Protein AF-A0A354JU63-F1 (afdb_monomer)

Secondary structure (DSSP, 8-state):
-----HHHHHHHHHHHHHHTT---SSHHHHHHHHHHHHHH-TTHHHHTS-HHHHHHHHH-HHHHHHHHHHHHHHHHT-

Structure (mmCIF, N/CA/C/O backbone):
data_AF-A0A354JU63-F1
#
_entry.id   AF-A0A354JU63-F1
#
loop_
_atom_site.group_PDB
_atom_site.id
_atom_site.type_symbol
_atom_site.label_atom_id
_atom_site.label_alt_id
_a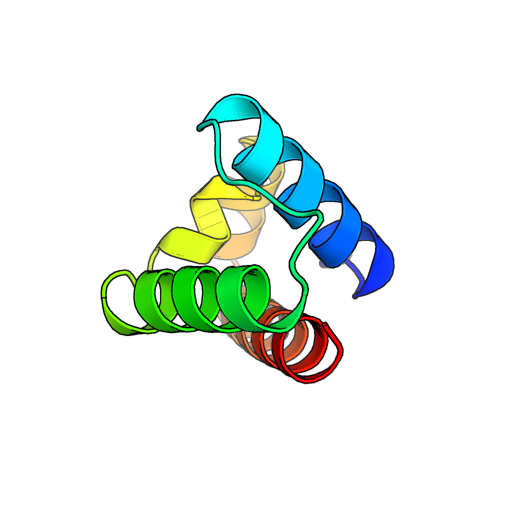tom_site.label_comp_id
_atom_site.label_asym_id
_atom_site.label_entity_id
_atom_site.label_seq_id
_atom_site.pdbx_PDB_ins_code
_atom_site.Cartn_x
_atom_site.Cartn_y
_atom_site.Cartn_z
_atom_site.occupancy
_atom_site.B_iso_or_equiv
_atom_site.auth_seq_id
_atom_site.auth_comp_id
_atom_site.auth_asym_id
_atom_site.auth_atom_id
_atom_site.pdbx_PDB_model_num
ATOM 1 N N . MET A 1 1 ? 19.636 -1.558 -5.500 1.00 69.31 1 MET A N 1
ATOM 2 C CA . MET A 1 1 ? 18.830 -0.819 -4.509 1.00 69.31 1 MET A CA 1
ATOM 3 C C . MET A 1 1 ? 18.143 -1.866 -3.653 1.00 69.31 1 MET A C 1
ATOM 5 O O . MET A 1 1 ? 17.754 -2.881 -4.216 1.00 69.31 1 MET A O 1
ATOM 9 N N . GLU A 1 2 ? 18.070 -1.710 -2.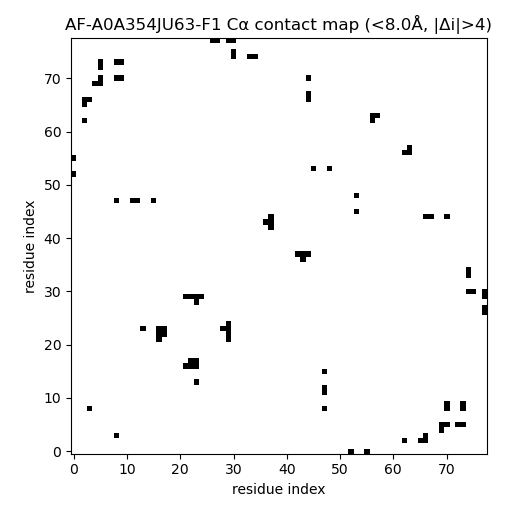333 1.00 73.12 2 GLU A N 1
ATOM 10 C CA . GLU A 1 2 ? 17.329 -2.680 -1.515 1.00 73.12 2 GLU A CA 1
ATOM 11 C C . GLU A 1 2 ? 15.826 -2.355 -1.540 1.00 73.12 2 GLU A C 1
ATOM 13 O O . GLU A 1 2 ? 15.471 -1.176 -1.519 1.00 73.12 2 GLU A O 1
ATOM 18 N N . PRO A 1 3 ? 14.935 -3.362 -1.622 1.00 76.31 3 PRO A N 1
ATOM 19 C CA . PRO A 1 3 ? 13.497 -3.132 -1.541 1.00 76.31 3 PRO A CA 1
ATOM 20 C C . PRO A 1 3 ? 13.092 -2.631 -0.156 1.00 76.31 3 PRO A C 1
ATOM 22 O O . PRO A 1 3 ? 13.578 -3.168 0.846 1.00 76.31 3 PRO A O 1
ATOM 25 N N . LEU A 1 4 ? 12.130 -1.700 -0.128 1.00 88.06 4 LEU A N 1
ATOM 26 C CA . LEU A 1 4 ? 11.542 -1.131 1.088 1.00 88.06 4 LEU A CA 1
ATOM 27 C C . LEU A 1 4 ? 11.217 -2.201 2.128 1.00 88.06 4 LEU A C 1
ATOM 29 O O . LEU A 1 4 ? 10.643 -3.256 1.817 1.00 88.06 4 LEU A O 1
ATOM 33 N N . ASN A 1 5 ? 11.606 -1.929 3.367 1.00 91.88 5 ASN A N 1
ATOM 34 C CA . ASN A 1 5 ? 11.243 -2.752 4.509 1.00 91.88 5 ASN A CA 1
ATOM 35 C C . ASN A 1 5 ? 9.824 -2.416 5.012 1.00 91.88 5 ASN A C 1
ATOM 37 O O . ASN A 1 5 ? 9.189 -1.465 4.561 1.00 91.88 5 ASN A O 1
ATOM 41 N N . GLU A 1 6 ? 9.309 -3.230 5.934 1.00 92.62 6 GLU A N 1
ATOM 42 C CA . GLU A 1 6 ? 7.938 -3.107 6.452 1.00 92.62 6 GLU A CA 1
ATOM 43 C C . GLU A 1 6 ? 7.696 -1.763 7.161 1.00 92.62 6 GLU A C 1
ATOM 45 O O . GLU A 1 6 ? 6.647 -1.152 6.973 1.00 92.62 6 GLU A O 1
ATOM 50 N N . THR A 1 7 ? 8.686 -1.249 7.897 1.00 93.69 7 THR A N 1
ATOM 51 C CA . THR A 1 7 ? 8.610 0.062 8.561 1.00 93.69 7 THR A CA 1
ATOM 52 C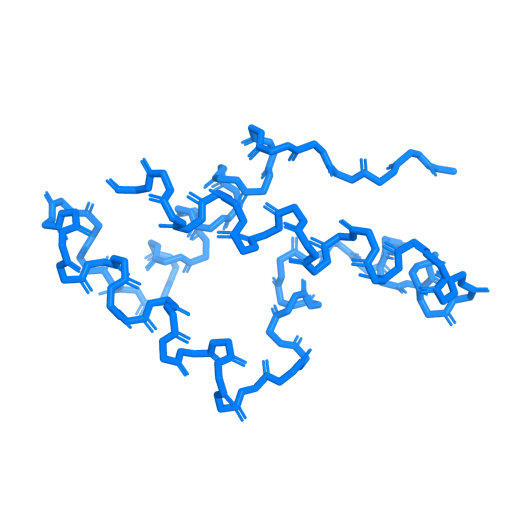 C . THR A 1 7 ? 8.504 1.200 7.548 1.00 93.69 7 THR A C 1
ATOM 54 O O . THR A 1 7 ? 7.690 2.105 7.717 1.00 93.69 7 THR A O 1
ATOM 57 N N . GLU A 1 8 ? 9.302 1.155 6.479 1.00 94.56 8 GLU A N 1
ATOM 58 C CA . GLU A 1 8 ? 9.263 2.156 5.408 1.00 94.56 8 GLU A CA 1
ATOM 59 C C . GLU A 1 8 ? 7.933 2.110 4.647 1.00 94.56 8 GLU A C 1
ATOM 61 O O . GLU A 1 8 ? 7.357 3.157 4.358 1.00 94.56 8 GLU A O 1
ATOM 66 N N . LEU A 1 9 ? 7.416 0.912 4.356 1.00 93.69 9 LEU A N 1
ATOM 67 C CA . LEU A 1 9 ? 6.107 0.735 3.719 1.00 93.69 9 LEU A CA 1
ATOM 68 C C . LEU A 1 9 ? 4.975 1.280 4.594 1.00 93.69 9 LEU A C 1
ATOM 70 O O . LEU A 1 9 ? 4.119 2.009 4.097 1.00 93.69 9 LEU A O 1
ATOM 74 N N . LEU A 1 10 ? 4.999 0.983 5.895 1.00 93.38 10 LEU A N 1
ATOM 75 C CA . LEU A 1 10 ? 4.024 1.492 6.856 1.00 93.38 10 LEU A CA 1
ATOM 76 C C . LEU A 1 10 ? 4.046 3.022 6.921 1.00 93.38 10 LEU A C 1
ATOM 78 O O . LEU A 1 10 ? 2.998 3.663 6.870 1.00 93.38 10 LEU A O 1
ATOM 82 N N . GLN A 1 11 ? 5.238 3.616 6.997 1.00 94.38 11 GLN A N 1
ATOM 83 C CA . GLN A 1 11 ? 5.378 5.068 7.011 1.00 94.38 11 GLN A CA 1
ATOM 84 C C . GLN A 1 11 ? 4.786 5.695 5.742 1.00 94.38 11 GLN A C 1
ATOM 86 O O . GLN A 1 11 ? 3.988 6.628 5.832 1.00 94.38 11 GLN A O 1
ATOM 91 N N . ARG A 1 12 ? 5.118 5.159 4.563 1.00 94.19 12 ARG A N 1
ATOM 92 C CA . ARG A 1 12 ? 4.613 5.685 3.287 1.00 94.19 12 ARG A CA 1
ATOM 93 C C . ARG A 1 12 ? 3.111 5.488 3.112 1.00 94.19 12 ARG A C 1
ATOM 95 O O . ARG A 1 12 ? 2.460 6.353 2.538 1.00 94.19 12 ARG A O 1
ATOM 102 N N . LEU A 1 13 ? 2.547 4.407 3.649 1.00 92.69 13 LEU A N 1
ATOM 103 C CA . LEU A 1 13 ? 1.098 4.210 3.721 1.00 92.69 13 LEU A CA 1
ATOM 104 C C . LEU A 1 13 ? 0.419 5.317 4.532 1.00 92.69 13 LEU A C 1
ATOM 106 O O . LEU A 1 13 ? -0.568 5.885 4.068 1.00 92.69 13 LEU A O 1
ATOM 110 N N . TYR A 1 14 ? 0.942 5.658 5.714 1.00 91.81 14 TYR A N 1
ATOM 111 C CA . TYR A 1 14 ? 0.408 6.767 6.514 1.00 91.81 14 TYR A CA 1
ATOM 112 C C . TYR A 1 14 ? 0.556 8.116 5.803 1.00 91.81 14 TYR A C 1
ATOM 114 O O . TYR A 1 14 ? -0.377 8.918 5.816 1.00 91.81 14 TYR A O 1
ATOM 122 N N . GLU A 1 15 ? 1.696 8.361 5.154 1.00 92.19 15 GLU A N 1
ATOM 123 C CA . GLU A 1 15 ? 1.932 9.583 4.378 1.00 92.19 15 GLU A CA 1
ATOM 124 C C . GLU A 1 15 ? 0.943 9.710 3.212 1.00 92.19 15 GLU A C 1
ATOM 126 O O . GLU A 1 15 ? 0.278 10.740 3.096 1.00 92.19 15 GLU A O 1
ATOM 131 N N . TYR A 1 16 ? 0.788 8.659 2.400 1.00 90.19 16 TYR A N 1
ATOM 132 C CA . TYR A 1 16 ? -0.191 8.607 1.312 1.00 90.19 16 TYR A CA 1
ATOM 133 C C . TYR A 1 16 ? -1.607 8.853 1.835 1.00 90.19 16 TYR A C 1
ATOM 135 O O . TYR A 1 16 ? -2.321 9.715 1.331 1.00 90.19 16 TYR A O 1
ATOM 143 N N . SER A 1 17 ? -1.991 8.146 2.897 1.00 89.25 17 SER A N 1
ATOM 144 C CA . SER A 1 17 ? -3.336 8.213 3.475 1.00 89.25 17 SER A CA 1
ATOM 145 C C . SER A 1 17 ? -3.660 9.602 4.015 1.00 89.25 17 SER A C 1
ATOM 147 O O . SER A 1 17 ? -4.756 10.109 3.792 1.00 89.25 17 SER A O 1
ATOM 149 N N . SER A 1 18 ? -2.683 10.253 4.646 1.00 89.12 18 SER A N 1
ATOM 150 C CA . SER A 1 18 ? -2.783 11.648 5.075 1.00 89.12 18 SER A CA 1
ATOM 151 C C . SER A 1 18 ? -2.960 12.601 3.886 1.00 89.12 18 SER A C 1
ATOM 153 O O . SER A 1 18 ? -3.826 13.474 3.922 1.00 89.12 18 SER A O 1
ATOM 155 N N . GLN A 1 19 ? -2.205 12.404 2.797 1.00 87.44 19 GLN A N 1
ATOM 156 C CA . GLN A 1 19 ? -2.312 13.227 1.583 1.00 87.44 19 GLN A CA 1
ATOM 157 C C . GLN A 1 19 ? -3.684 13.119 0.909 1.00 87.44 19 GLN A C 1
ATOM 159 O O . GLN A 1 19 ? -4.197 14.122 0.414 1.00 87.44 19 GLN A O 1
ATOM 164 N N . VAL A 1 20 ? -4.286 11.927 0.893 1.00 85.50 20 VAL A N 1
ATOM 165 C CA . VAL A 1 20 ? -5.605 11.699 0.278 1.00 85.50 20 VAL A CA 1
ATOM 166 C C . VAL A 1 20 ? -6.776 11.884 1.254 1.00 85.50 20 VAL A C 1
ATOM 168 O O . VAL A 1 20 ? -7.930 11.728 0.860 1.00 85.50 20 VAL A O 1
ATOM 171 N N . GLY A 1 21 ? -6.505 12.257 2.510 1.00 83.00 21 GLY A N 1
ATOM 172 C CA . GLY A 1 21 ? -7.526 12.582 3.510 1.00 83.00 21 GLY A CA 1
ATOM 173 C C . GLY A 1 21 ? -8.220 11.376 4.153 1.00 83.00 21 GLY A C 1
ATOM 174 O O . GLY A 1 21 ? -9.335 11.521 4.657 1.00 83.00 21 GLY A O 1
ATOM 175 N N . PHE A 1 22 ? -7.593 10.196 4.153 1.00 84.19 22 PHE A N 1
ATOM 176 C CA . PHE A 1 22 ? -8.100 9.035 4.887 1.00 84.19 22 PHE A CA 1
ATOM 177 C C . PHE A 1 22 ? -7.857 9.178 6.394 1.00 84.19 22 PHE A C 1
ATOM 179 O O . PHE A 1 22 ? -6.758 9.513 6.836 1.00 84.19 22 PHE A O 1
ATOM 186 N N . ASP A 1 23 ? -8.882 8.881 7.200 1.00 81.00 23 ASP A N 1
ATOM 187 C CA . ASP A 1 23 ? -8.755 8.854 8.659 1.00 81.00 23 ASP A CA 1
ATOM 188 C C . ASP A 1 23 ? -7.991 7.602 9.105 1.00 81.00 23 ASP A C 1
ATOM 190 O O . ASP A 1 23 ? -8.525 6.494 9.142 1.00 81.00 23 ASP A O 1
ATOM 194 N N . THR A 1 24 ? -6.728 7.795 9.478 1.00 82.62 24 THR A N 1
ATOM 195 C CA . THR A 1 24 ? -5.845 6.720 9.938 1.00 82.62 24 T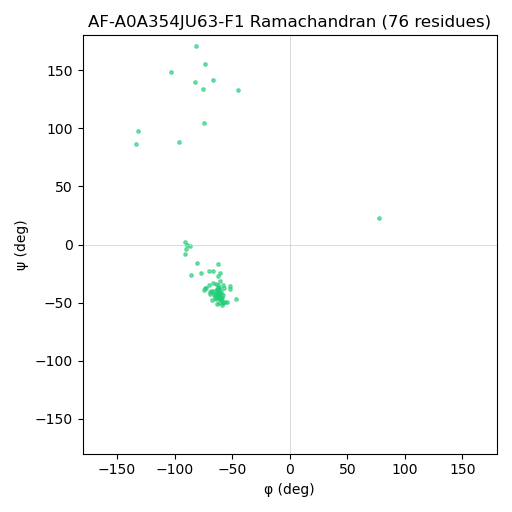HR A CA 1
ATOM 196 C C . THR A 1 24 ? -5.959 6.443 11.441 1.00 82.62 24 THR A C 1
ATOM 198 O O . THR A 1 24 ? -5.272 5.557 11.950 1.00 82.62 24 THR A O 1
ATOM 201 N N . ASN A 1 25 ? -6.792 7.186 12.187 1.00 82.06 25 ASN A N 1
ATOM 202 C CA . ASN A 1 25 ? -6.938 7.011 13.640 1.00 82.06 25 ASN A CA 1
ATOM 203 C C . ASN A 1 25 ? -7.792 5.788 13.998 1.00 82.06 25 ASN A C 1
ATOM 205 O O . ASN A 1 25 ? -7.656 5.220 15.084 1.00 82.06 25 ASN A O 1
ATOM 209 N N . LYS A 1 26 ? -8.672 5.366 13.086 1.00 83.12 26 LYS A N 1
ATOM 210 C CA . LYS A 1 26 ? -9.494 4.163 13.232 1.00 83.12 26 LYS A CA 1
ATOM 211 C C . LYS A 1 26 ? -8.822 2.996 12.523 1.00 83.12 26 LYS A C 1
ATOM 213 O O . LYS A 1 26 ? -9.102 2.744 11.358 1.00 83.12 26 LYS A O 1
ATOM 218 N N . LYS A 1 27 ? -7.954 2.282 13.243 1.00 77.50 27 LYS A N 1
ATOM 219 C CA . LYS A 1 27 ? -7.131 1.181 12.709 1.00 77.50 27 LYS A CA 1
ATOM 220 C C . LYS A 1 27 ? -7.901 0.171 11.852 1.00 77.50 27 LYS A C 1
ATOM 222 O O . LYS A 1 27 ? -7.470 -0.124 10.748 1.00 77.50 27 LYS A O 1
ATOM 227 N N . GLU A 1 28 ? -9.061 -0.288 12.320 1.00 79.69 28 GLU A N 1
ATOM 228 C CA . GLU A 1 28 ? -9.896 -1.256 11.593 1.00 79.69 28 GLU A CA 1
ATOM 229 C C . GLU A 1 28 ? -10.403 -0.690 10.257 1.00 79.69 28 GLU A C 1
ATOM 231 O O . GLU A 1 28 ? -10.147 -1.266 9.205 1.00 79.69 28 GLU A O 1
ATOM 236 N N . SER A 1 29 ? -11.002 0.506 10.279 1.00 81.69 29 SER A N 1
ATOM 237 C CA . SER A 1 29 ? -11.452 1.198 9.062 1.00 81.69 29 SER A CA 1
ATOM 238 C C . SER A 1 29 ? -10.294 1.532 8.120 1.00 81.69 29 SER A C 1
ATOM 240 O O . SER A 1 29 ? -10.467 1.512 6.905 1.00 81.69 29 SER A O 1
ATOM 242 N N . PHE A 1 30 ? -9.122 1.856 8.665 1.00 85.44 30 PHE A N 1
ATOM 243 C CA . PHE A 1 30 ? -7.926 2.147 7.888 1.00 85.44 30 PHE A CA 1
ATOM 244 C C . PHE A 1 30 ? -7.421 0.891 7.168 1.00 85.44 30 PHE A C 1
ATOM 246 O O . PHE A 1 30 ? -7.210 0.912 5.956 1.00 85.44 30 PHE A O 1
ATOM 253 N N . ARG A 1 31 ? -7.315 -0.227 7.890 1.00 88.25 31 ARG A N 1
ATOM 254 C CA . ARG A 1 31 ? -6.934 -1.530 7.341 1.00 88.25 31 ARG A CA 1
ATOM 255 C C . ARG A 1 31 ? -7.891 -1.994 6.245 1.00 88.25 31 ARG A C 1
ATOM 257 O O . ARG A 1 31 ? -7.425 -2.435 5.196 1.00 88.25 31 ARG A O 1
ATOM 264 N N . GLU A 1 32 ? -9.200 -1.887 6.461 1.00 86.00 32 GLU A N 1
ATOM 265 C CA . GLU A 1 32 ? -10.216 -2.292 5.479 1.00 86.00 32 GLU A CA 1
ATOM 266 C C . GLU A 1 32 ? -10.109 -1.495 4.177 1.00 86.00 32 GLU A C 1
ATOM 268 O O . GLU A 1 32 ? -10.105 -2.077 3.094 1.00 86.00 32 GLU A O 1
ATOM 273 N N . VAL A 1 33 ? -9.962 -0.171 4.276 1.00 86.00 33 VAL A N 1
ATOM 274 C CA . VAL A 1 33 ? -9.832 0.702 3.102 1.00 86.00 33 VAL A CA 1
ATOM 275 C C . VAL A 1 33 ? -8.558 0.391 2.325 1.00 86.00 33 VAL A C 1
ATOM 277 O O . VAL A 1 33 ? -8.614 0.253 1.106 1.00 86.00 33 VAL A O 1
ATOM 280 N N . ILE A 1 34 ? -7.415 0.250 3.002 1.00 88.31 34 ILE A N 1
ATOM 281 C CA . ILE A 1 34 ? -6.155 -0.062 2.318 1.00 88.31 34 ILE A CA 1
ATOM 282 C C . ILE A 1 34 ? -6.194 -1.463 1.693 1.00 88.31 34 ILE A C 1
ATOM 284 O O . ILE A 1 34 ? -5.745 -1.627 0.561 1.00 88.31 34 ILE A O 1
ATOM 288 N N . SER A 1 35 ? -6.778 -2.453 2.378 1.00 86.25 35 SER A N 1
ATOM 289 C CA . SER A 1 35 ? -6.960 -3.802 1.816 1.00 86.25 35 SER A CA 1
ATOM 290 C C . SER A 1 35 ? -7.808 -3.750 0.543 1.00 86.25 35 SER A C 1
ATOM 292 O O . SER A 1 35 ? -7.410 -4.284 -0.487 1.00 86.25 35 SER A O 1
ATOM 294 N N . PHE A 1 36 ? -8.922 -3.011 0.579 1.00 86.19 36 PHE A N 1
ATOM 295 C CA . PHE A 1 36 ? -9.774 -2.807 -0.590 1.00 86.19 36 PHE A CA 1
ATOM 296 C C . PHE A 1 36 ? -9.032 -2.129 -1.750 1.00 86.19 36 PHE A C 1
ATOM 298 O O . PHE A 1 36 ? -9.187 -2.549 -2.893 1.00 86.19 36 PHE A O 1
ATOM 305 N N . LEU A 1 37 ? -8.211 -1.107 -1.478 1.00 85.12 37 LEU A N 1
ATOM 306 C CA . LEU A 1 37 ? -7.428 -0.419 -2.512 1.00 85.12 37 LEU A CA 1
ATOM 307 C C . LEU A 1 37 ? -6.433 -1.352 -3.211 1.00 85.12 37 LEU A C 1
ATOM 309 O O . LEU A 1 37 ? -6.265 -1.255 -4.423 1.00 85.12 37 LEU A O 1
ATOM 313 N N . ILE A 1 38 ? -5.813 -2.271 -2.472 1.00 84.19 38 ILE A N 1
ATOM 314 C CA . ILE A 1 38 ? -4.906 -3.269 -3.051 1.00 84.19 38 ILE A CA 1
ATOM 315 C C . ILE A 1 38 ? -5.660 -4.291 -3.894 1.00 84.19 38 ILE A C 1
ATOM 317 O O . ILE A 1 38 ? -5.197 -4.640 -4.980 1.00 84.19 38 ILE A O 1
ATOM 321 N N . ASP A 1 39 ? -6.825 -4.742 -3.427 1.00 84.00 39 ASP A N 1
ATOM 322 C CA . ASP A 1 39 ? -7.637 -5.717 -4.156 1.00 84.00 39 ASP A CA 1
ATOM 323 C C . ASP A 1 39 ? -8.109 -5.172 -5.512 1.00 84.00 39 ASP A C 1
ATOM 325 O O . ASP A 1 39 ? -8.154 -5.910 -6.500 1.00 84.00 39 ASP A O 1
ATOM 329 N N . ILE A 1 40 ? -8.455 -3.880 -5.581 1.00 84.06 40 ILE A N 1
ATOM 330 C CA . ILE A 1 40 ? -8.931 -3.254 -6.824 1.00 84.06 40 ILE A CA 1
ATOM 331 C C . ILE A 1 40 ? -7.802 -2.742 -7.722 1.00 84.06 40 ILE A C 1
ATOM 333 O O . ILE A 1 40 ? -8.000 -2.643 -8.934 1.00 84.06 40 ILE A O 1
ATOM 337 N N . ASP A 1 41 ? -6.642 -2.401 -7.154 1.00 83.44 41 ASP A N 1
ATOM 338 C CA . ASP A 1 41 ? -5.516 -1.837 -7.889 1.00 83.44 41 ASP A CA 1
ATOM 339 C C . ASP A 1 41 ? -4.204 -2.550 -7.550 1.00 83.44 41 ASP A C 1
ATOM 341 O O . ASP A 1 41 ? -3.477 -2.208 -6.617 1.00 83.44 41 ASP A O 1
ATOM 345 N N . GLN A 1 42 ? -3.834 -3.499 -8.410 1.00 73.12 42 GLN A N 1
ATOM 346 C CA . GLN A 1 42 ? -2.547 -4.192 -8.320 1.00 73.12 42 GLN A CA 1
ATOM 347 C C . GLN A 1 42 ? -1.340 -3.251 -8.481 1.00 73.12 42 GLN A C 1
ATOM 349 O O . GLN A 1 42 ? -0.225 -3.621 -8.106 1.00 73.12 42 GLN A O 1
ATOM 354 N N . ASN A 1 43 ? -1.546 -2.041 -9.016 1.00 85.62 43 ASN A N 1
ATOM 355 C CA . ASN A 1 43 ? -0.519 -1.012 -9.155 1.00 85.62 43 ASN A CA 1
ATOM 356 C C . ASN A 1 43 ? -0.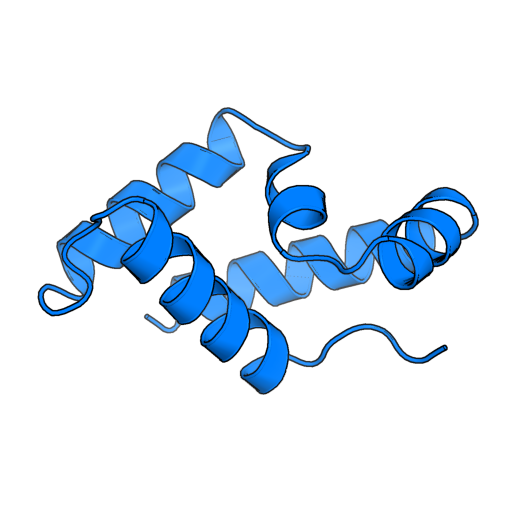429 -0.094 -7.933 1.00 85.62 43 ASN A C 1
ATOM 358 O O . ASN A 1 43 ? 0.443 0.778 -7.903 1.00 85.62 43 ASN A O 1
ATOM 362 N N . PHE A 1 44 ? -1.263 -0.301 -6.909 1.00 89.00 44 PHE A N 1
ATOM 363 C CA . PHE A 1 44 ? -1.261 0.510 -5.696 1.00 89.00 44 PHE A CA 1
ATOM 364 C C . PHE A 1 44 ? 0.138 0.612 -5.083 1.00 89.00 44 PHE A C 1
ATOM 366 O O . PHE A 1 44 ? 0.543 1.677 -4.624 1.00 89.00 44 PHE A O 1
ATOM 373 N N . ILE A 1 45 ? 0.938 -0.454 -5.162 1.00 89.81 45 ILE A N 1
ATOM 374 C CA . ILE A 1 45 ? 2.304 -0.440 -4.642 1.00 89.81 45 ILE A CA 1
ATOM 375 C C . ILE A 1 45 ? 3.176 0.657 -5.261 1.00 89.81 45 ILE A C 1
ATOM 377 O O . ILE A 1 45 ? 3.970 1.263 -4.548 1.00 89.81 45 ILE A O 1
ATOM 381 N N . TYR A 1 46 ? 2.998 0.983 -6.543 1.00 91.94 46 TYR A N 1
ATOM 382 C CA . TYR A 1 46 ? 3.772 2.031 -7.209 1.00 91.94 46 TYR A CA 1
ATOM 383 C C . TYR A 1 46 ? 3.412 3.433 -6.714 1.00 91.94 46 TYR A C 1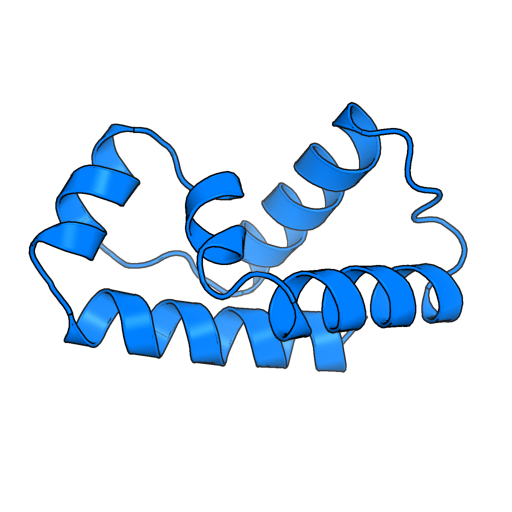
ATOM 385 O O . TYR A 1 46 ? 4.246 4.329 -6.800 1.00 91.94 46 TYR A O 1
ATOM 393 N N . THR A 1 47 ? 2.218 3.623 -6.143 1.00 90.50 47 THR A N 1
ATOM 394 C CA . THR A 1 47 ? 1.829 4.898 -5.513 1.00 90.50 47 THR A CA 1
ATOM 395 C C . THR A 1 47 ? 2.651 5.192 -4.257 1.00 90.50 47 THR A C 1
ATOM 397 O O . THR A 1 47 ? 2.824 6.349 -3.884 1.00 90.50 47 THR A O 1
ATOM 400 N N . LEU A 1 48 ? 3.209 4.145 -3.640 1.00 91.56 48 LEU A N 1
ATOM 401 C CA . LEU A 1 48 ? 4.058 4.233 -2.457 1.00 91.56 48 LEU A CA 1
ATOM 402 C C . LEU A 1 48 ? 5.544 4.381 -2.811 1.00 91.56 48 LEU A C 1
ATOM 404 O O . LEU A 1 48 ? 6.372 4.504 -1.910 1.00 91.56 48 LEU A O 1
ATOM 408 N N . LEU A 1 49 ? 5.924 4.333 -4.090 1.00 92.69 49 LEU A N 1
ATOM 409 C CA . LEU A 1 49 ? 7.320 4.345 -4.529 1.00 92.69 49 LEU A CA 1
ATOM 410 C C . LEU A 1 49 ? 7.739 5.713 -5.073 1.00 92.69 49 LEU A C 1
ATOM 412 O O . LEU A 1 49 ? 6.965 6.436 -5.695 1.00 92.69 49 LEU A O 1
ATOM 416 N N . LYS A 1 50 ? 9.015 6.051 -4.886 1.00 91.50 50 LYS A N 1
ATOM 417 C CA . LYS A 1 50 ? 9.662 7.173 -5.568 1.00 91.50 50 LYS A CA 1
ATOM 418 C C . LYS A 1 50 ? 9.917 6.815 -7.035 1.00 91.50 50 LYS A C 1
ATOM 420 O O . LYS A 1 50 ? 10.091 5.633 -7.342 1.00 91.50 50 LYS A O 1
ATOM 425 N N . PRO A 1 51 ? 10.026 7.800 -7.943 1.00 90.25 51 PRO A N 1
ATOM 426 C CA . PRO A 1 51 ? 10.246 7.538 -9.367 1.00 90.25 51 PRO A CA 1
ATOM 427 C C . PRO A 1 51 ? 11.438 6.611 -9.664 1.00 90.25 51 PRO A C 1
ATOM 429 O O . PRO A 1 51 ? 11.362 5.750 -10.539 1.00 90.25 51 PRO A O 1
ATOM 432 N N . GLU A 1 52 ? 12.535 6.737 -8.918 1.00 89.94 52 GLU A N 1
ATOM 433 C CA . GLU A 1 52 ? 13.728 5.902 -9.088 1.00 89.94 52 GLU A CA 1
ATOM 434 C C . GLU A 1 52 ? 13.487 4.449 -8.645 1.00 89.94 52 GLU A C 1
ATOM 436 O O . GLU A 1 52 ? 13.991 3.513 -9.267 1.00 89.94 52 GLU A O 1
ATOM 441 N N . GLU A 1 53 ? 12.680 4.255 -7.601 1.00 92.25 53 GLU A N 1
ATOM 442 C CA . GLU A 1 53 ? 12.292 2.939 -7.086 1.00 92.25 53 GLU A CA 1
ATOM 443 C C . GLU A 1 53 ? 11.307 2.250 -8.028 1.00 92.25 53 GLU A C 1
ATOM 445 O O . GLU A 1 53 ? 11.427 1.049 -8.247 1.00 92.25 53 GLU A O 1
ATOM 450 N N . VAL A 1 54 ? 10.387 3.003 -8.643 1.00 92.00 54 VAL A N 1
ATOM 451 C CA . VAL A 1 54 ? 9.479 2.478 -9.674 1.00 92.00 54 VAL A CA 1
ATOM 452 C C . VAL A 1 54 ? 10.283 1.883 -10.826 1.00 92.00 54 VAL A C 1
ATOM 454 O O . VAL A 1 54 ? 10.073 0.727 -11.185 1.00 92.00 54 VAL A O 1
ATOM 457 N N . ASN A 1 55 ? 11.258 2.625 -11.359 1.00 90.75 55 ASN A N 1
ATOM 458 C CA . ASN A 1 55 ? 12.117 2.130 -12.439 1.00 90.75 55 ASN A CA 1
ATOM 459 C C . ASN A 1 55 ? 12.891 0.869 -12.031 1.00 90.75 55 ASN A C 1
ATOM 461 O O . ASN A 1 55 ? 13.026 -0.063 -12.824 1.00 90.75 55 ASN A O 1
ATOM 465 N N . TYR A 1 56 ? 13.380 0.821 -10.789 1.00 90.00 56 TYR A N 1
ATOM 466 C CA . TYR A 1 56 ? 14.073 -0.353 -10.268 1.00 90.00 56 TYR A CA 1
ATOM 467 C C . TYR A 1 56 ? 13.147 -1.572 -10.169 1.00 90.00 56 TYR A C 1
ATOM 469 O O . TYR A 1 56 ? 13.523 -2.652 -10.620 1.00 90.00 56 TYR A O 1
ATOM 477 N N . VAL A 1 57 ? 11.939 -1.400 -9.629 1.00 90.62 57 VAL A N 1
ATOM 478 C CA . VAL A 1 57 ? 10.947 -2.471 -9.460 1.00 90.62 57 VAL A CA 1
ATOM 479 C C . VAL A 1 57 ? 10.448 -2.986 -10.808 1.00 90.62 57 VAL A C 1
ATOM 481 O O . VAL A 1 57 ? 10.414 -4.196 -11.011 1.00 90.62 57 VAL A O 1
ATOM 484 N N . LEU A 1 58 ? 10.163 -2.096 -11.764 1.00 89.06 58 LEU A N 1
ATOM 485 C CA . LEU A 1 58 ? 9.770 -2.480 -13.126 1.00 89.06 58 LEU A CA 1
ATOM 486 C C . LEU A 1 58 ? 10.856 -3.295 -13.844 1.00 89.06 58 LEU A C 1
ATOM 488 O O . LEU A 1 58 ? 10.544 -4.164 -14.656 1.00 89.06 58 LEU A O 1
ATOM 492 N N . ALA A 1 59 ? 12.131 -3.038 -13.540 1.00 91.06 59 ALA A N 1
ATOM 493 C CA . ALA A 1 59 ? 13.251 -3.800 -14.084 1.00 91.06 59 ALA A CA 1
ATOM 494 C C . ALA A 1 59 ? 13.503 -5.141 -13.359 1.00 91.06 59 ALA A C 1
ATOM 496 O O . ALA A 1 59 ? 14.209 -5.987 -13.905 1.00 91.06 59 ALA A O 1
ATOM 497 N N . HIS A 1 60 ? 12.945 -5.350 -12.158 1.00 91.31 60 HIS A N 1
ATOM 498 C CA . HIS A 1 60 ? 13.213 -6.514 -11.303 1.00 91.31 60 HIS A CA 1
ATOM 499 C C . HIS A 1 60 ? 11.913 -7.106 -10.75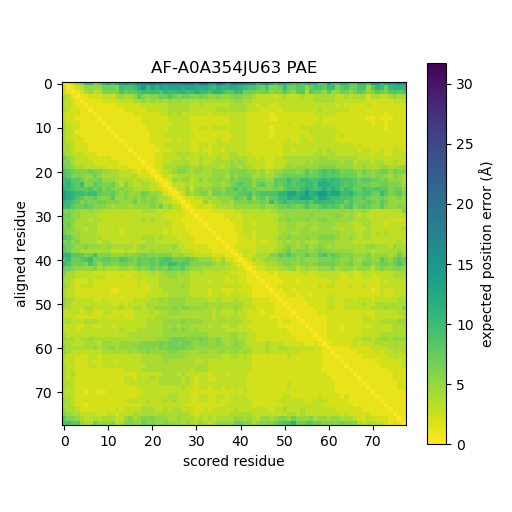0 1.00 91.31 60 HIS A C 1
ATOM 501 O O . HIS A 1 60 ? 11.498 -6.811 -9.627 1.00 91.31 60 HIS A O 1
ATOM 507 N N . ARG A 1 61 ? 11.284 -7.999 -11.519 1.00 87.25 61 ARG A N 1
ATOM 508 C CA . ARG A 1 61 ? 9.983 -8.589 -11.170 1.00 87.25 61 ARG A CA 1
ATOM 509 C C . ARG A 1 61 ? 9.977 -9.307 -9.815 1.00 87.25 61 ARG A C 1
ATOM 511 O O . ARG A 1 61 ? 9.005 -9.205 -9.077 1.00 87.25 61 ARG A O 1
ATOM 518 N N . GLU A 1 62 ? 11.056 -9.993 -9.435 1.00 90.25 62 GLU A N 1
ATOM 519 C CA . GLU A 1 62 ? 11.148 -10.624 -8.109 1.00 90.25 62 GLU A CA 1
ATOM 520 C C . GLU A 1 62 ? 11.098 -9.609 -6.955 1.00 90.25 62 GLU A C 1
ATOM 522 O O . GLU A 1 62 ? 10.671 -9.933 -5.845 1.00 90.25 62 GLU A O 1
ATOM 527 N N . THR A 1 63 ? 11.529 -8.375 -7.213 1.00 90.50 63 THR A N 1
ATOM 528 C CA . THR A 1 63 ? 11.493 -7.283 -6.239 1.00 90.50 63 THR A CA 1
ATOM 529 C C . THR A 1 63 ? 10.066 -6.779 -6.062 1.00 90.50 63 THR A C 1
ATOM 531 O O . THR A 1 63 ? 9.653 -6.535 -4.931 1.00 90.50 63 THR A O 1
ATOM 534 N N . GLU A 1 64 ? 9.299 -6.690 -7.150 1.00 90.69 64 GLU A N 1
ATOM 535 C CA . GLU A 1 64 ? 7.879 -6.331 -7.125 1.00 90.69 64 GLU A CA 1
ATOM 536 C C . GLU A 1 64 ? 7.064 -7.304 -6.265 1.00 90.69 64 GLU A C 1
ATOM 538 O O . GLU A 1 64 ? 6.388 -6.883 -5.329 1.00 90.69 64 GLU A O 1
ATOM 543 N N . GLU A 1 65 ? 7.192 -8.608 -6.515 1.00 89.81 65 GLU A N 1
ATOM 544 C CA . GLU A 1 65 ? 6.464 -9.642 -5.764 1.00 89.81 65 GLU A CA 1
ATOM 545 C C . GLU A 1 65 ? 6.836 -9.634 -4.274 1.00 89.81 65 GLU A C 1
ATOM 547 O O . GLU A 1 65 ? 5.976 -9.719 -3.396 1.00 89.81 65 GLU A O 1
ATOM 552 N N . ARG A 1 66 ? 8.125 -9.449 -3.956 1.00 91.69 66 ARG A N 1
ATOM 553 C CA . ARG A 1 66 ? 8.576 -9.308 -2.563 1.00 91.69 66 ARG A CA 1
ATOM 554 C C . ARG A 1 66 ? 7.998 -8.073 -1.883 1.00 91.69 66 ARG A C 1
ATOM 556 O O . ARG A 1 66 ? 7.706 -8.134 -0.690 1.00 91.69 66 ARG A O 1
ATOM 563 N N . LEU A 1 67 ? 7.889 -6.959 -2.601 1.00 91.94 67 LEU A N 1
ATOM 564 C CA . LEU A 1 67 ? 7.312 -5.727 -2.075 1.00 91.94 67 LEU A CA 1
ATOM 565 C C . LEU A 1 67 ? 5.808 -5.880 -1.842 1.00 91.94 67 LEU A C 1
ATOM 567 O O . LEU A 1 67 ? 5.342 -5.487 -0.776 1.00 91.94 67 LEU A O 1
ATOM 571 N N . LYS A 1 68 ? 5.076 -6.515 -2.766 1.00 90.12 68 LYS A N 1
ATOM 572 C CA . LYS A 1 68 ? 3.644 -6.818 -2.601 1.00 90.12 68 LYS A CA 1
ATOM 573 C C . LYS A 1 68 ? 3.401 -7.661 -1.356 1.00 90.12 68 LYS A C 1
ATOM 575 O O . LYS A 1 68 ? 2.637 -7.262 -0.486 1.00 90.12 68 LYS A O 1
ATOM 580 N N . HIS A 1 69 ? 4.158 -8.743 -1.195 1.00 90.88 69 HIS A N 1
ATOM 581 C CA . HIS A 1 69 ? 4.005 -9.610 -0.031 1.00 90.88 69 HIS A CA 1
ATOM 582 C C . HIS A 1 69 ? 4.354 -8.918 1.300 1.00 90.88 69 HIS A C 1
ATOM 584 O O . HIS A 1 69 ? 3.755 -9.188 2.338 1.00 90.88 69 HIS A O 1
ATOM 590 N N . ARG A 1 70 ? 5.335 -8.007 1.299 1.00 92.94 70 ARG A N 1
ATOM 591 C CA . ARG A 1 70 ? 5.634 -7.181 2.482 1.00 92.94 70 ARG A CA 1
ATOM 592 C C . ARG A 1 70 ? 4.512 -6.193 2.777 1.00 92.94 70 ARG A C 1
ATOM 594 O O . ARG A 1 70 ? 4.187 -5.991 3.940 1.00 92.94 70 ARG A O 1
ATOM 601 N N . LEU A 1 71 ? 3.935 -5.587 1.744 1.00 91.44 71 LEU A N 1
ATOM 602 C CA . LEU A 1 71 ? 2.829 -4.649 1.885 1.00 91.44 71 LEU A CA 1
ATOM 603 C C . LEU A 1 71 ? 1.595 -5.332 2.493 1.00 91.44 71 LEU A C 1
ATOM 605 O O . LEU A 1 71 ? 1.017 -4.796 3.433 1.00 91.44 71 LEU A O 1
ATOM 609 N N . GLU A 1 72 ? 1.260 -6.540 2.034 1.00 89.50 72 GLU A N 1
ATOM 610 C CA . GLU A 1 72 ? 0.196 -7.371 2.619 1.00 89.50 72 GLU A CA 1
ATOM 611 C C . GLU A 1 72 ? 0.416 -7.585 4.125 1.00 89.50 72 GLU A C 1
ATOM 613 O O . GLU A 1 72 ? -0.473 -7.304 4.927 1.00 89.50 72 GLU A O 1
ATOM 618 N N . LYS A 1 73 ? 1.631 -7.980 4.532 1.00 91.44 73 LYS A N 1
ATOM 619 C CA . LYS A 1 73 ? 1.978 -8.167 5.953 1.00 91.44 73 LYS A CA 1
ATOM 620 C C . LYS A 1 73 ? 1.833 -6.899 6.781 1.00 91.44 73 LYS A C 1
ATOM 622 O O . LYS A 1 73 ? 1.343 -6.952 7.907 1.00 91.44 73 LYS A O 1
ATOM 627 N N . VAL A 1 74 ? 2.263 -5.761 6.235 1.00 91.81 74 VAL A N 1
ATOM 628 C CA . VAL A 1 74 ? 2.114 -4.465 6.905 1.00 91.81 74 VAL A CA 1
ATOM 629 C C . VAL A 1 74 ? 0.638 -4.196 7.190 1.00 91.81 74 VAL A C 1
ATOM 631 O O . VAL A 1 74 ? 0.300 -3.806 8.303 1.00 91.81 74 VAL A O 1
ATOM 634 N N . ILE A 1 75 ? -0.246 -4.475 6.237 1.00 87.62 75 ILE A N 1
ATOM 635 C CA . ILE A 1 75 ? -1.684 -4.215 6.370 1.00 87.62 75 ILE A CA 1
ATOM 636 C C . ILE A 1 75 ? -2.364 -5.195 7.319 1.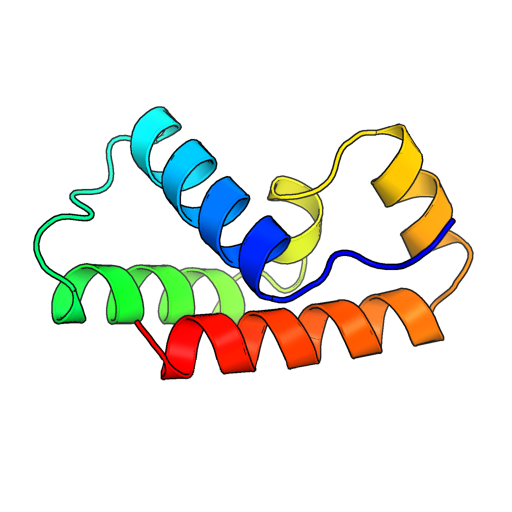00 87.62 75 ILE A C 1
ATOM 638 O O . ILE A 1 75 ? -3.226 -4.798 8.097 1.00 87.62 75 ILE A O 1
ATOM 642 N N . GLU A 1 76 ? -1.966 -6.464 7.310 1.00 87.12 76 GLU A N 1
ATOM 643 C CA . GLU A 1 76 ? -2.422 -7.438 8.306 1.00 87.12 76 GLU A CA 1
ATOM 644 C C . GLU A 1 76 ? -2.043 -7.037 9.740 1.00 87.12 76 GLU A C 1
ATOM 646 O O . GLU A 1 76 ? -2.727 -7.439 10.680 1.00 87.12 76 GLU A O 1
ATOM 651 N N . SER A 1 77 ? -0.987 -6.231 9.907 1.00 86.44 77 SER A N 1
ATOM 652 C CA . SER A 1 77 ? -0.497 -5.760 11.208 1.00 86.44 77 SER A CA 1
ATOM 653 C C . SER A 1 77 ? -1.092 -4.429 11.704 1.00 86.44 77 SER A C 1
ATOM 655 O O . SER A 1 77 ? -0.821 -4.050 12.848 1.00 86.44 77 SER A O 1
ATOM 657 N N . LEU A 1 78 ? -1.869 -3.721 10.868 1.00 83.00 78 LEU A N 1
ATOM 658 C CA . LEU A 1 78 ? -2.523 -2.438 11.193 1.00 83.00 78 LEU A CA 1
ATOM 659 C C . LEU A 1 78 ? -3.664 -2.597 12.208 1.00 83.00 78 LEU A C 1
ATOM 661 O O . LEU A 1 78 ? -3.667 -1.815 13.196 1.00 83.00 78 LEU A O 1
#

pLDDT: mean 87.86, std 5.14, range [69.31, 94.56]

Mean predicted aligned error: 3.67 Å

Radius of gyration: 12.14 Å; Cα contacts (8 Å, |Δi|>4): 51; chains: 1; bounding box: 30×24×28 Å

Sequence (78 aa):
MEPLNETELLQRLYEYSSQVGFDTNKKESFREVISFLIDIDQNFIYTLLKPEEVNYVLAHR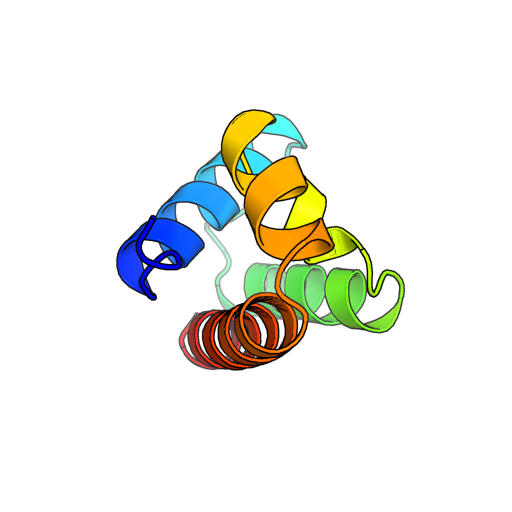ETEERLKHRLEKVIESL

Foldseek 3Di:
DAADALVLLLVLLVVVCVVVVHDPVPLVSSLVVVVVVCVVDVCVLVVSDDPVVNVVCVVPVVSSVVSVVSNVVSSVVD

Solvent-accessible surface area (backbone atoms only — not comparable to full-atom values): 4550 Å² total; per-residue (Å²): 134,84,79,78,50,55,69,58,49,49,52,38,51,54,52,52,32,55,76,75,69,51,68,69,86,46,40,69,65,34,35,52,52,54,52,50,48,45,74,78,31,86,62,50,66,58,76,66,44,55,77,72,52,42,56,51,32,76,74,30,64,73,54,42,55,54,45,51,57,42,50,53,52,43,49,78,69,84